Protein AF-R7NHS0-F1 (afdb_monomer)

Radius of gyration: 12.63 Å; Cα contacts (8 Å, |Δi|>4): 109; chains: 1; bounding box: 25×26×29 Å

Secondary structure (DSSP, 8-state):
-EEEEETTEEEEEE---S-----SEEEETTEEEEEEEETTEEEEEHHHHGGGSS-HHHHHHHHHHHHH-HHHHHHHH-

Structure (mmCIF, N/CA/C/O backbone):
data_AF-R7NHS0-F1
#
_entry.id   AF-R7NHS0-F1
#
loop_
_atom_site.group_PDB
_atom_site.id
_atom_site.type_symbol
_atom_site.label_atom_id
_atom_site.label_alt_id
_atom_site.label_comp_id
_atom_site.label_asym_id
_atom_site.label_entity_id
_atom_site.label_seq_id
_atom_site.pdbx_PDB_ins_code
_atom_site.Cartn_x
_atom_site.Cartn_y
_atom_site.Cartn_z
_atom_site.occupancy
_atom_site.B_iso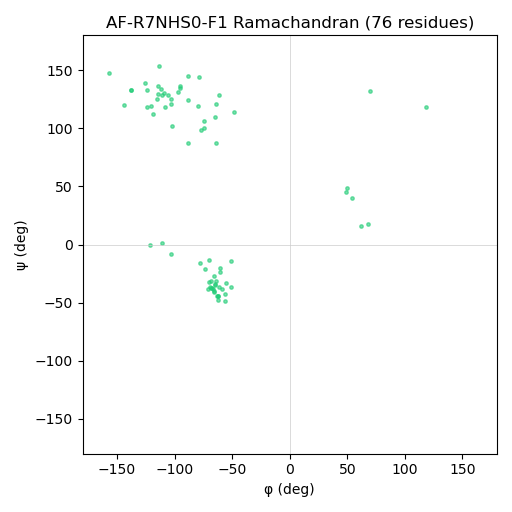_or_equiv
_atom_site.auth_seq_id
_atom_site.auth_comp_id
_atom_site.auth_asym_id
_atom_site.auth_atom_id
_atom_site.pdbx_PDB_model_num
ATOM 1 N N . MET A 1 1 ? 11.819 1.889 -5.032 1.00 65.69 1 MET A N 1
ATOM 2 C CA . MET A 1 1 ? 11.787 3.361 -5.240 1.00 65.69 1 MET A CA 1
ATOM 3 C C . MET A 1 1 ? 10.367 3.859 -4.982 1.00 65.69 1 MET A C 1
ATOM 5 O O . MET A 1 1 ? 9.439 3.210 -5.449 1.00 65.69 1 MET A O 1
ATOM 9 N N . ILE A 1 2 ? 10.186 4.942 -4.217 1.00 65.75 2 ILE A N 1
ATOM 10 C CA . ILE A 1 2 ? 8.86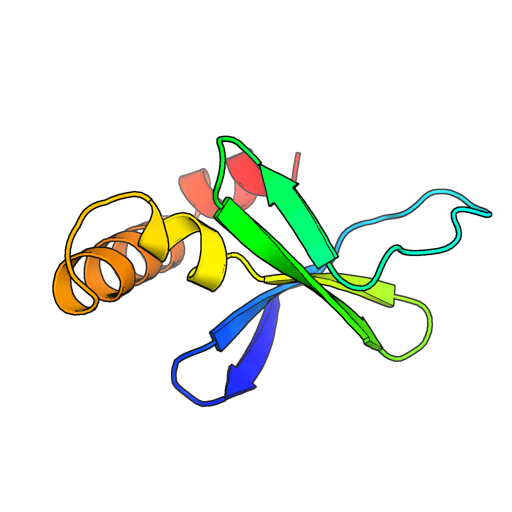1 5.521 -3.909 1.00 65.75 2 ILE A CA 1
ATOM 11 C C . ILE A 1 2 ? 8.570 6.646 -4.901 1.00 65.75 2 ILE A C 1
ATOM 13 O O . ILE A 1 2 ? 9.452 7.462 -5.166 1.00 65.75 2 ILE A O 1
A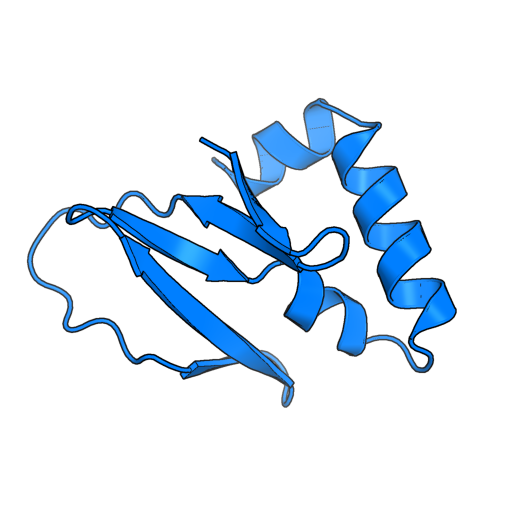TOM 17 N N . ALA A 1 3 ? 7.345 6.704 -5.417 1.00 63.25 3 ALA A N 1
ATOM 18 C CA . ALA A 1 3 ? 6.891 7.774 -6.293 1.00 63.25 3 ALA A CA 1
ATOM 19 C C . ALA A 1 3 ? 5.607 8.423 -5.746 1.00 63.25 3 ALA A C 1
ATOM 21 O O . ALA A 1 3 ? 4.717 7.748 -5.222 1.00 63.25 3 ALA A O 1
ATOM 22 N N . ILE A 1 4 ? 5.534 9.754 -5.833 1.00 61.84 4 ILE A N 1
ATOM 23 C CA . ILE A 1 4 ? 4.423 10.567 -5.323 1.00 61.84 4 ILE A CA 1
ATOM 24 C C . ILE A 1 4 ? 3.802 11.294 -6.517 1.00 61.84 4 ILE A C 1
ATOM 26 O O . ILE A 1 4 ? 4.436 12.168 -7.100 1.00 61.84 4 ILE A O 1
ATOM 30 N N . PHE A 1 5 ? 2.569 10.931 -6.879 1.00 55.28 5 PHE A N 1
ATOM 31 C CA . PHE A 1 5 ? 1.860 11.492 -8.047 1.00 55.28 5 PHE A CA 1
ATOM 32 C C . PHE A 1 5 ? 0.794 12.533 -7.675 1.00 55.28 5 PHE A C 1
ATOM 34 O O . PHE A 1 5 ? 0.236 13.207 -8.535 1.00 55.28 5 PHE A O 1
ATOM 41 N N . ASN A 1 6 ? 0.513 12.681 -6.382 1.00 59.44 6 ASN A N 1
ATOM 42 C CA . ASN A 1 6 ? -0.392 13.660 -5.785 1.00 59.44 6 ASN A CA 1
ATOM 43 C C . ASN A 1 6 ? 0.046 13.832 -4.316 1.00 59.44 6 ASN A C 1
ATOM 45 O O . ASN A 1 6 ? 0.490 12.834 -3.742 1.00 59.44 6 ASN A O 1
ATOM 49 N N . PRO A 1 7 ? -0.090 15.011 -3.673 1.00 58.34 7 PRO A N 1
ATOM 50 C CA . PRO A 1 7 ? 0.306 15.213 -2.271 1.00 58.34 7 PRO A CA 1
ATOM 51 C C . PRO A 1 7 ? -0.249 14.178 -1.270 1.00 58.34 7 PRO A C 1
ATOM 53 O O . PRO A 1 7 ? 0.257 14.090 -0.153 1.00 58.34 7 PRO A O 1
ATOM 56 N N . TYR A 1 8 ? -1.251 13.376 -1.655 1.00 62.81 8 TYR A N 1
ATOM 57 C CA . TYR A 1 8 ? -1.879 12.370 -0.795 1.00 62.81 8 TYR A CA 1
ATOM 58 C C . TYR A 1 8 ? -1.829 10.922 -1.310 1.00 62.81 8 TYR A C 1
ATOM 60 O O . TYR A 1 8 ? -2.338 10.025 -0.631 1.00 62.81 8 TYR A O 1
ATOM 68 N N . VAL A 1 9 ? -1.243 10.659 -2.484 1.00 70.88 9 VAL A N 1
ATOM 69 C CA . VAL A 1 9 ? -1.239 9.310 -3.078 1.00 70.88 9 VAL A CA 1
ATOM 70 C C . VAL A 1 9 ? 0.184 8.816 -3.280 1.00 70.88 9 VAL A C 1
ATOM 72 O O . VAL A 1 9 ? 0.970 9.425 -4.009 1.00 70.88 9 VAL A O 1
ATOM 75 N N . ILE A 1 10 ? 0.495 7.703 -2.619 1.00 77.31 10 ILE A N 1
ATOM 76 C CA . ILE A 1 10 ? 1.835 7.128 -2.567 1.00 77.31 10 ILE A CA 1
ATOM 77 C C . ILE A 1 10 ? 1.845 5.789 -3.273 1.00 77.31 10 ILE A C 1
ATOM 79 O O . ILE A 1 10 ? 0.963 4.951 -3.070 1.00 77.31 10 ILE A O 1
ATOM 83 N N . TYR A 1 11 ? 2.890 5.609 -4.066 1.00 80.31 11 TYR A N 1
ATOM 84 C CA . TYR A 1 11 ? 3.108 4.446 -4.894 1.00 80.31 11 TYR A CA 1
ATOM 85 C C . TYR A 1 11 ? 4.466 3.818 -4.566 1.00 80.31 11 TYR A C 1
ATOM 87 O O . TYR A 1 11 ? 5.479 4.521 -4.476 1.00 80.31 11 TYR A O 1
ATOM 95 N N . ILE A 1 12 ? 4.491 2.497 -4.384 1.00 78.62 12 ILE A N 1
ATOM 96 C CA . ILE A 1 12 ? 5.724 1.717 -4.208 1.00 78.62 12 ILE A CA 1
ATOM 97 C C . ILE A 1 12 ? 5.997 0.954 -5.497 1.00 78.62 12 ILE A C 1
ATOM 99 O O . ILE A 1 12 ? 5.106 0.266 -5.989 1.00 78.62 12 ILE A O 1
ATOM 103 N N . LYS A 1 13 ? 7.221 1.084 -6.027 1.00 79.75 13 LYS A N 1
ATOM 104 C CA . LYS A 1 13 ? 7.671 0.309 -7.187 1.00 79.75 13 LYS A CA 1
ATOM 105 C C . LYS A 1 13 ? 7.640 -1.185 -6.859 1.00 79.75 13 LYS A C 1
ATOM 107 O O . LYS A 1 13 ? 8.248 -1.591 -5.872 1.00 79.75 13 LYS A O 1
ATOM 112 N N . ILE A 1 14 ? 7.001 -1.963 -7.718 1.00 76.81 14 ILE A N 1
ATOM 113 C CA . ILE A 1 14 ? 7.039 -3.420 -7.739 1.00 76.81 14 ILE A CA 1
ATOM 114 C C . ILE A 1 14 ? 8.086 -3.821 -8.778 1.00 76.81 14 ILE A C 1
ATOM 116 O O . ILE A 1 14 ? 8.088 -3.288 -9.889 1.00 76.81 14 ILE A O 1
ATOM 120 N N . ASP A 1 15 ? 8.995 -4.723 -8.417 1.00 68.56 15 ASP A N 1
ATOM 121 C CA . ASP A 1 15 ? 9.928 -5.306 -9.379 1.00 68.56 15 ASP A CA 1
ATOM 122 C C . ASP A 1 15 ? 9.274 -6.542 -10.000 1.00 68.56 15 ASP A C 1
ATOM 124 O O . ASP A 1 15 ? 9.345 -7.656 -9.482 1.00 68.56 15 ASP A O 1
ATOM 128 N N . SER A 1 16 ? 8.514 -6.322 -11.066 1.00 60.62 16 SER A N 1
ATOM 129 C CA . SER A 1 16 ? 7.918 -7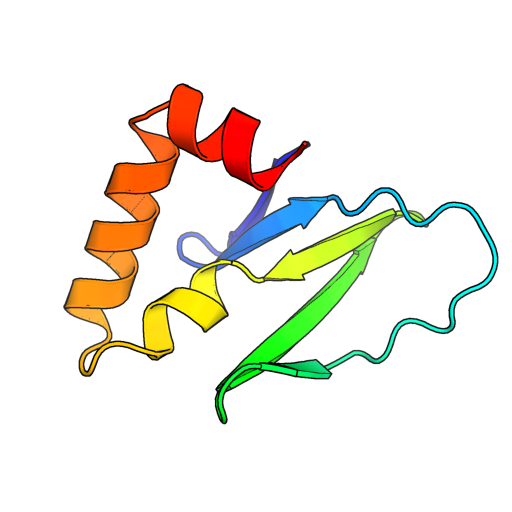.399 -11.844 1.00 60.62 16 SER A CA 1
ATOM 130 C C . SER A 1 16 ? 9.005 -8.012 -12.723 1.00 60.62 16 SER A C 1
ATOM 132 O O . SER A 1 16 ? 9.329 -7.488 -13.790 1.00 60.62 16 SER A O 1
ATOM 134 N N . GLY A 1 17 ? 9.580 -9.128 -12.280 1.00 54.56 17 GLY A N 1
ATOM 135 C CA . GLY A 1 17 ? 10.434 -9.958 -13.123 1.00 54.56 17 GLY A CA 1
ATOM 136 C C . GLY A 1 17 ? 9.639 -10.542 -14.295 1.00 54.56 17 GLY A C 1
ATOM 137 O O . GLY A 1 17 ? 9.128 -11.645 -14.173 1.00 54.56 17 GLY A O 1
ATOM 138 N N . GLY A 1 18 ? 9.549 -9.795 -15.401 1.00 51.72 18 GLY A N 1
ATOM 139 C CA . GLY A 1 18 ? 9.092 -10.236 -16.727 1.00 51.72 18 GLY A CA 1
ATOM 140 C C . GLY A 1 18 ? 7.597 -10.565 -16.893 1.00 51.72 18 GLY A C 1
ATOM 141 O O . GLY A 1 18 ? 7.023 -11.328 -16.131 1.00 51.72 18 GLY A O 1
ATOM 142 N N . GLU A 1 19 ? 7.000 -10.016 -17.959 1.00 51.06 19 GLU A N 1
ATOM 143 C CA . GLU A 1 19 ? 5.775 -10.476 -18.657 1.00 51.06 19 GLU A CA 1
ATOM 144 C C . GLU A 1 19 ? 4.472 -10.698 -17.859 1.00 51.06 19 GLU A C 1
ATOM 146 O O . GLU A 1 19 ? 3.686 -11.591 -18.177 1.00 51.06 19 GLU A O 1
ATOM 151 N N . TYR A 1 20 ? 4.137 -9.834 -16.900 1.00 55.28 20 TYR A N 1
ATOM 152 C CA . TYR A 1 20 ? 2.771 -9.803 -16.363 1.00 55.28 20 TYR A CA 1
ATOM 153 C C . TYR A 1 20 ? 1.999 -8.613 -16.930 1.00 55.28 20 TYR A C 1
ATOM 155 O O . TYR A 1 20 ? 2.390 -7.461 -16.762 1.00 55.28 20 TYR A O 1
ATOM 163 N N . MET A 1 21 ? 0.875 -8.881 -17.605 1.00 53.41 21 MET A N 1
ATOM 164 C CA . MET A 1 21 ? -0.086 -7.834 -17.949 1.00 53.41 21 MET A CA 1
ATOM 165 C C . MET A 1 21 ? -0.670 -7.274 -16.655 1.00 53.41 21 MET A C 1
ATOM 167 O O . MET A 1 21 ? -1.424 -7.934 -15.939 1.00 53.41 21 MET A O 1
ATOM 171 N N . VAL A 1 22 ? -0.283 -6.046 -16.349 1.00 59.31 22 VAL A N 1
ATOM 172 C CA . VAL A 1 22 ? -0.561 -5.399 -15.077 1.00 59.31 22 VAL A CA 1
ATOM 173 C C . VAL A 1 22 ? -2.028 -5.007 -15.046 1.00 59.31 22 VAL A C 1
ATOM 175 O O . VAL A 1 22 ? -2.465 -4.079 -15.732 1.00 59.31 22 VAL A O 1
ATOM 178 N N . ASN A 1 23 ? -2.825 -5.738 -14.273 1.00 61.59 23 ASN A N 1
ATOM 179 C CA . ASN A 1 23 ? -4.216 -5.369 -14.077 1.00 61.59 23 ASN A CA 1
ATOM 180 C C . ASN A 1 23 ? -4.242 -4.015 -13.357 1.00 61.59 23 ASN A C 1
ATOM 182 O O . ASN A 1 23 ? -3.684 -3.873 -12.271 1.00 61.59 23 ASN A O 1
ATOM 186 N N . LYS A 1 24 ? -4.861 -2.998 -13.968 1.00 77.75 24 LYS A N 1
ATOM 187 C CA . LYS A 1 24 ? -4.803 -1.609 -13.472 1.00 77.75 24 LYS A CA 1
ATOM 188 C C . LYS A 1 24 ? -5.378 -1.460 -12.057 1.00 77.75 24 LYS A C 1
ATOM 190 O O . LYS A 1 24 ? -5.094 -0.485 -11.364 1.00 77.75 24 LYS A O 1
ATOM 195 N N . ILE A 1 25 ? -6.202 -2.419 -11.638 1.00 82.06 25 ILE A N 1
ATOM 196 C CA . ILE A 1 25 ? -6.799 -2.501 -10.311 1.00 82.06 25 ILE A CA 1
ATOM 197 C C . ILE A 1 25 ? -6.729 -3.955 -9.845 1.00 82.06 25 ILE A C 1
ATOM 199 O O . ILE A 1 25 ? -7.126 -4.859 -10.579 1.00 82.06 25 ILE A O 1
ATOM 203 N N . ILE A 1 26 ? -6.282 -4.167 -8.611 1.00 86.75 26 ILE A N 1
ATOM 204 C CA . ILE A 1 26 ? -6.366 -5.454 -7.914 1.00 86.75 26 ILE A CA 1
ATOM 205 C C . ILE A 1 26 ? -7.321 -5.341 -6.729 1.00 86.75 26 ILE A C 1
ATOM 207 O O . ILE A 1 26 ? -7.510 -4.257 -6.174 1.00 86.75 26 ILE A O 1
ATOM 211 N N . GLU A 1 27 ? -7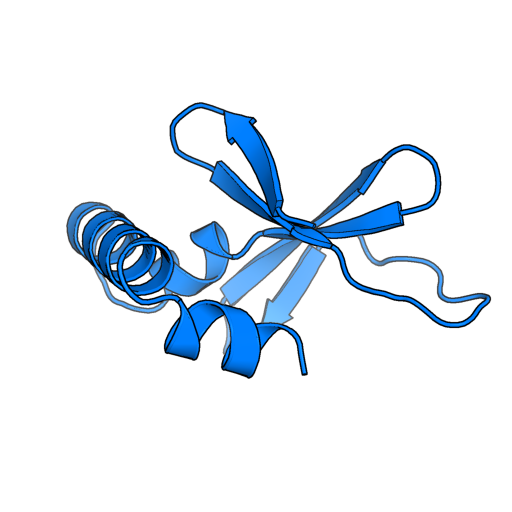.927 -6.455 -6.334 1.00 83.94 27 GLU A N 1
ATOM 212 C CA . GLU A 1 27 ? -8.781 -6.516 -5.152 1.00 83.94 27 GLU A CA 1
ATOM 213 C C . GLU A 1 27 ? -8.080 -7.296 -4.039 1.00 83.94 27 GLU A C 1
ATOM 215 O O . GLU A 1 27 ? -7.751 -8.469 -4.194 1.00 83.94 27 GLU A O 1
ATOM 220 N N . VAL A 1 28 ? -7.835 -6.631 -2.911 1.00 79.94 28 VAL A N 1
ATOM 221 C CA . VAL A 1 28 ? -7.193 -7.218 -1.731 1.00 79.94 28 VAL A CA 1
ATOM 222 C C . VAL A 1 28 ? -8.118 -7.015 -0.546 1.00 79.94 28 VAL A C 1
ATOM 224 O O . VAL A 1 28 ? -8.417 -5.879 -0.193 1.00 79.94 28 VAL A O 1
ATOM 227 N N . GLN A 1 29 ? -8.589 -8.106 0.062 1.00 79.75 29 GLN A N 1
ATOM 228 C CA . GLN A 1 29 ? -9.508 -8.058 1.211 1.00 79.75 29 GLN A CA 1
ATOM 229 C C . GLN A 1 29 ? -10.712 -7.121 0.980 1.00 79.75 29 GLN A C 1
ATOM 231 O O . GLN A 1 29 ? -11.065 -6.324 1.847 1.00 79.75 29 GLN A O 1
ATOM 236 N N . ASN A 1 30 ? -11.334 -7.209 -0.204 1.00 81.50 30 ASN A N 1
ATOM 237 C CA . ASN A 1 30 ? -12.494 -6.396 -0.595 1.00 81.50 30 ASN A CA 1
ATOM 238 C C . ASN A 1 30 ? -12.191 -4.890 -0.788 1.00 81.50 30 ASN A C 1
ATOM 240 O O . ASN A 1 30 ? -13.095 -4.049 -0.782 1.00 81.50 30 ASN A O 1
ATOM 244 N N . ILE A 1 31 ? -10.911 -4.536 -0.949 1.00 82.88 31 ILE A N 1
ATOM 245 C CA . ILE A 1 31 ? -10.434 -3.187 -1.262 1.00 82.88 31 ILE A CA 1
ATOM 246 C C . ILE A 1 31 ? -9.870 -3.182 -2.673 1.00 82.88 31 ILE A C 1
ATOM 248 O O . ILE A 1 31 ? -8.982 -3.965 -3.005 1.00 82.88 31 ILE A O 1
ATOM 252 N N . LYS A 1 32 ? -10.330 -2.231 -3.481 1.00 86.38 32 LYS A N 1
ATOM 253 C CA . LYS A 1 32 ? -9.757 -1.956 -4.799 1.00 86.38 32 LYS A CA 1
ATOM 254 C C . LYS A 1 32 ? -8.486 -1.128 -4.646 1.00 86.38 32 LYS A C 1
ATOM 256 O O . LYS A 1 32 ? -8.539 -0.006 -4.140 1.00 86.38 32 LYS A O 1
ATOM 261 N N . VAL A 1 33 ? -7.371 -1.675 -5.107 1.00 87.12 33 VAL A N 1
ATOM 262 C CA . VAL A 1 33 ? -6.038 -1.075 -5.048 1.00 87.12 33 VAL A CA 1
ATOM 263 C C . VAL A 1 33 ? -5.562 -0.803 -6.465 1.00 87.12 33 VAL A C 1
ATOM 265 O O . VAL A 1 33 ? -5.557 -1.699 -7.306 1.00 87.12 33 VAL A O 1
ATOM 268 N N . ASN A 1 34 ? -5.182 0.442 -6.741 1.00 86.44 34 ASN A N 1
ATOM 269 C CA . ASN A 1 34 ? -4.703 0.835 -8.061 1.00 86.44 34 ASN A CA 1
ATOM 270 C C . ASN A 1 34 ? -3.249 0.418 -8.283 1.00 86.44 34 ASN A C 1
ATOM 272 O O . ASN A 1 34 ? -2.413 0.530 -7.382 1.00 86.44 34 ASN A O 1
ATOM 276 N N . ILE A 1 35 ? -2.949 0.032 -9.521 1.00 85.12 35 ILE A N 1
ATOM 277 C CA . ILE A 1 35 ? -1.592 -0.147 -10.023 1.00 8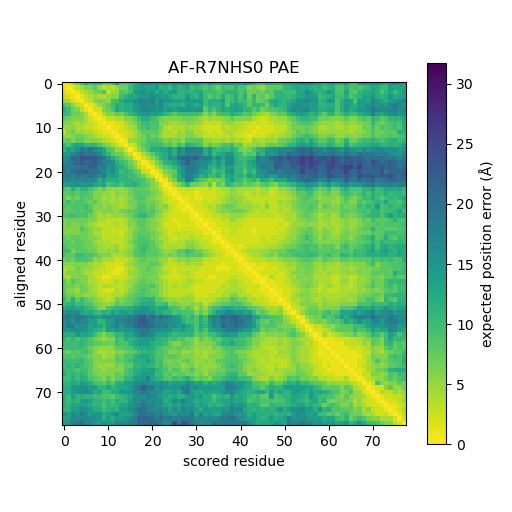5.12 35 ILE A CA 1
ATOM 278 C C . ILE A 1 35 ? -1.339 0.894 -11.117 1.00 85.12 35 ILE A C 1
ATOM 280 O O . ILE A 1 35 ? -2.150 1.082 -12.026 1.00 85.12 35 ILE A O 1
ATOM 284 N N . ALA A 1 36 ? -0.224 1.608 -10.999 1.00 82.25 36 ALA A N 1
ATOM 285 C CA . ALA A 1 36 ? 0.245 2.581 -11.971 1.00 82.25 36 ALA A CA 1
ATOM 286 C C . ALA A 1 36 ? 1.478 2.028 -12.686 1.00 82.25 36 ALA A C 1
ATOM 288 O O . ALA A 1 36 ? 2.419 1.594 -12.032 1.00 82.25 36 ALA A O 1
ATOM 289 N N . ASN A 1 37 ? 1.478 2.081 -14.015 1.00 79.94 37 ASN A N 1
ATOM 290 C CA . ASN A 1 37 ? 2.638 1.743 -14.833 1.00 79.94 37 ASN A CA 1
ATOM 291 C C . ASN A 1 37 ? 3.291 3.035 -15.330 1.00 79.94 37 ASN A C 1
ATOM 293 O O . ASN A 1 37 ? 2.603 3.909 -15.870 1.00 79.94 37 ASN A O 1
ATOM 297 N N . ILE A 1 38 ? 4.588 3.195 -15.065 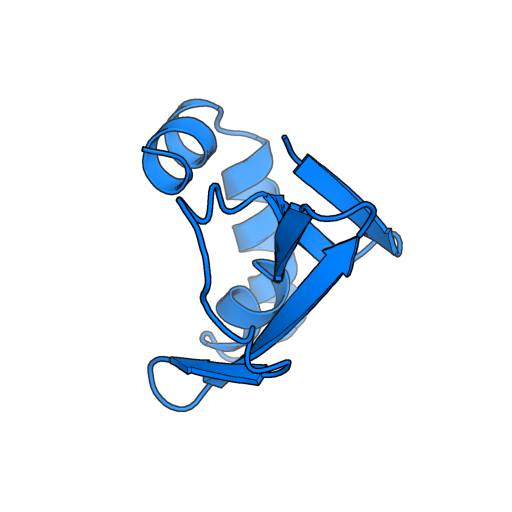1.00 76.69 38 ILE A N 1
ATOM 298 C CA . ILE A 1 38 ? 5.340 4.419 -15.351 1.00 76.69 38 ILE A CA 1
ATOM 299 C C . ILE A 1 38 ? 6.753 4.047 -15.773 1.00 76.69 38 ILE A C 1
ATOM 301 O O . ILE A 1 38 ? 7.508 3.474 -14.988 1.00 76.69 38 ILE A O 1
ATOM 305 N N . ASN A 1 39 ? 7.128 4.434 -16.993 1.00 76.50 39 ASN A N 1
ATOM 306 C CA . ASN A 1 39 ? 8.443 4.156 -17.576 1.00 76.50 39 ASN A CA 1
ATOM 307 C C . ASN A 1 39 ? 8.823 2.669 -17.453 1.00 76.50 39 ASN A C 1
ATOM 309 O O . ASN A 1 39 ? 9.893 2.362 -16.933 1.00 76.50 39 ASN A O 1
ATOM 313 N N . ASP A 1 40 ? 7.908 1.768 -17.824 1.00 75.00 40 ASP A N 1
ATOM 314 C CA . ASP A 1 40 ? 8.077 0.306 -17.737 1.00 75.00 40 ASP A CA 1
ATOM 315 C C . ASP A 1 40 ? 8.284 -0.241 -16.316 1.00 75.00 40 ASP A C 1
ATOM 317 O O . ASP A 1 40 ? 8.703 -1.379 -16.126 1.00 75.00 40 ASP A O 1
ATOM 321 N N . ASN A 1 41 ? 7.975 0.564 -15.299 1.00 76.94 41 ASN A N 1
ATOM 322 C CA . ASN A 1 41 ? 7.981 0.142 -13.909 1.00 76.94 41 ASN A CA 1
ATOM 323 C C . ASN A 1 41 ? 6.557 0.133 -13.373 1.00 76.94 41 ASN A C 1
ATOM 325 O O . ASN A 1 41 ? 5.814 1.109 -13.526 1.00 76.94 41 ASN A O 1
ATOM 329 N N . ASP A 1 42 ? 6.215 -0.939 -12.677 1.00 80.88 42 ASP A N 1
ATOM 330 C CA . ASP A 1 42 ? 4.934 -1.048 -12.006 1.00 80.88 42 ASP A CA 1
ATOM 331 C C . ASP A 1 42 ? 5.001 -0.482 -10.607 1.00 80.88 42 ASP A C 1
ATOM 333 O O . ASP A 1 42 ? 6.004 -0.591 -9.903 1.00 80.88 42 ASP A O 1
ATOM 337 N N . TYR A 1 43 ? 3.903 0.132 -10.191 1.00 82.31 43 TYR A N 1
ATOM 338 C CA . TYR A 1 43 ? 3.771 0.690 -8.869 1.00 82.31 43 TYR A CA 1
ATOM 339 C C . TYR A 1 43 ? 2.408 0.395 -8.274 1.00 82.31 43 TYR A C 1
ATOM 341 O O . TYR A 1 43 ? 1.379 0.682 -8.880 1.00 82.31 43 TYR A O 1
ATOM 349 N N . ILE A 1 44 ? 2.387 -0.060 -7.030 1.00 85.31 44 ILE A N 1
ATOM 350 C CA . ILE A 1 44 ? 1.151 -0.273 -6.283 1.00 85.31 44 ILE A CA 1
ATOM 351 C C . ILE A 1 44 ? 0.814 0.931 -5.408 1.00 85.31 44 ILE A C 1
ATOM 353 O O . ILE A 1 44 ? 1.677 1.479 -4.717 1.00 85.31 44 ILE A O 1
ATOM 357 N N . CYS A 1 45 ? -0.454 1.344 -5.426 1.00 85.62 45 CYS A N 1
ATOM 358 C CA . CYS A 1 45 ? -0.968 2.429 -4.600 1.00 85.62 45 CYS A CA 1
ATOM 359 C C . CYS A 1 45 ? -1.115 1.973 -3.146 1.00 85.62 45 CYS A C 1
ATOM 361 O O . CYS A 1 45 ? -2.115 1.361 -2.764 1.00 85.62 45 CYS A O 1
ATOM 363 N N . ILE A 1 46 ? -0.157 2.323 -2.289 1.00 82.25 46 ILE A N 1
ATOM 364 C CA . ILE A 1 46 ? -0.254 1.956 -0.872 1.00 82.25 46 ILE A CA 1
ATOM 365 C C . ILE A 1 46 ? -1.291 2.783 -0.111 1.00 82.25 46 ILE A C 1
ATOM 367 O O . ILE A 1 46 ? -1.799 2.359 0.928 1.00 82.25 46 ILE A O 1
ATOM 371 N N . SER A 1 47 ? -1.646 3.953 -0.647 1.00 81.44 47 SER A N 1
ATOM 372 C CA . SER A 1 47 ? -2.688 4.795 -0.066 1.00 81.44 47 SER A CA 1
ATOM 373 C C . SER A 1 47 ? -4.070 4.142 -0.123 1.00 81.44 47 SER A C 1
ATOM 375 O O . SER A 1 47 ? -4.911 4.419 0.734 1.00 81.44 47 SER A O 1
ATOM 377 N N . ASP A 1 48 ? -4.306 3.254 -1.093 1.00 82.88 48 ASP A N 1
ATOM 378 C CA . ASP A 1 48 ? -5.560 2.510 -1.194 1.00 82.88 48 ASP A CA 1
ATOM 379 C C . ASP A 1 48 ? -5.698 1.473 -0.070 1.00 82.88 48 ASP A C 1
ATOM 381 O O . ASP A 1 48 ? -6.798 1.312 0.454 1.00 82.88 48 ASP A O 1
ATOM 385 N N . PHE A 1 49 ? -4.602 0.872 0.411 1.00 79.75 49 PHE A N 1
ATOM 386 C CA . PHE A 1 49 ? -4.639 -0.031 1.572 1.00 79.75 49 PHE A CA 1
ATOM 387 C C . PHE A 1 49 ? -5.060 0.673 2.863 1.00 79.75 49 PHE A C 1
ATOM 389 O O . PHE A 1 49 ? -5.726 0.082 3.712 1.00 79.75 49 PHE A O 1
ATOM 396 N N . GLY A 1 50 ? -4.736 1.961 3.008 1.00 74.75 50 GLY A N 1
ATOM 397 C CA . GLY A 1 50 ? -5.178 2.756 4.153 1.00 74.75 50 GLY A CA 1
ATOM 398 C C . GLY A 1 50 ? -6.705 2.862 4.259 1.00 74.75 50 GLY A C 1
ATOM 399 O O . GLY A 1 50 ? -7.223 3.043 5.360 1.00 74.75 50 GLY A O 1
ATOM 400 N N . LYS A 1 51 ? -7.434 2.692 3.145 1.00 73.31 51 LYS A N 1
ATOM 401 C CA . LYS A 1 51 ? -8.906 2.728 3.100 1.00 73.31 51 LYS A CA 1
ATOM 402 C C . LYS A 1 51 ? -9.562 1.523 3.782 1.00 73.31 51 LYS A C 1
ATOM 404 O O . LYS A 1 51 ? -10.759 1.589 4.039 1.00 73.31 51 LYS A O 1
ATOM 409 N N . TYR A 1 52 ? -8.801 0.469 4.098 1.00 70.06 52 TYR A N 1
ATOM 410 C CA . TYR A 1 52 ? -9.289 -0.702 4.834 1.00 70.06 52 TYR A CA 1
ATOM 411 C C . TYR A 1 52 ? -9.905 -0.335 6.186 1.00 70.06 52 TYR A C 1
ATOM 413 O O . TYR A 1 52 ? -10.933 -0.870 6.588 1.00 70.06 52 TYR A O 1
ATOM 421 N N . LYS A 1 53 ? -9.254 0.578 6.916 1.00 64.38 53 LYS A N 1
ATOM 422 C CA . LYS A 1 53 ? -9.747 1.043 8.209 1.00 64.38 53 LYS A CA 1
ATOM 423 C C . LYS A 1 53 ? -10.683 2.218 7.976 1.00 64.38 53 LYS A C 1
ATOM 425 O O . LYS A 1 53 ? -10.294 3.214 7.373 1.00 64.38 53 LYS A O 1
ATOM 430 N N . GLU A 1 54 ? -11.902 2.104 8.488 1.00 58.97 54 GLU A N 1
ATOM 431 C CA . GLU A 1 54 ? -12.943 3.123 8.370 1.00 58.97 54 GLU A CA 1
ATOM 432 C C . GLU A 1 54 ? -12.424 4.529 8.726 1.00 58.97 54 GLU A C 1
ATOM 434 O O . GLU A 1 54 ? -12.066 4.822 9.875 1.00 58.97 54 GLU A O 1
ATOM 439 N N . GLY A 1 55 ? -12.392 5.406 7.717 1.00 61.91 55 GLY A N 1
ATOM 440 C CA . GLY A 1 55 ? -12.087 6.829 7.849 1.00 61.91 55 GLY A CA 1
ATOM 441 C C . GLY A 1 55 ? -10.840 7.280 7.084 1.00 61.91 55 GLY A C 1
ATOM 442 O O . GLY A 1 55 ? -9.714 6.910 7.412 1.00 61.91 55 GLY A O 1
ATOM 443 N N . LYS A 1 56 ? -11.035 8.200 6.126 1.00 60.69 56 LYS A N 1
ATOM 444 C CA . LYS A 1 56 ? -9.954 8.845 5.354 1.00 60.69 56 LYS A CA 1
ATOM 445 C C . LYS A 1 56 ? -8.855 9.440 6.246 1.00 60.69 56 LYS A C 1
ATOM 447 O O . LYS A 1 56 ? -7.692 9.351 5.883 1.00 60.69 56 LYS A O 1
ATOM 452 N N . SER A 1 57 ? -9.200 10.000 7.412 1.00 62.03 57 SER A N 1
ATOM 453 C CA . SER A 1 57 ? -8.204 10.577 8.332 1.00 62.03 57 SER A C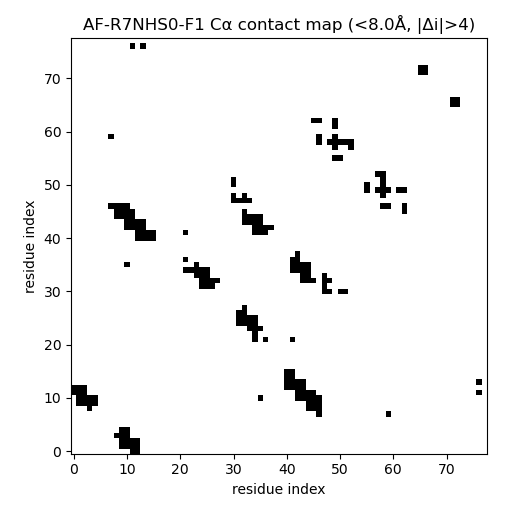A 1
ATOM 454 C C . SER A 1 57 ? -7.226 9.524 8.862 1.00 62.03 57 SER A C 1
ATOM 456 O O . SER A 1 57 ? -6.020 9.739 8.831 1.00 62.03 57 SER A O 1
ATOM 458 N N . LYS A 1 58 ? -7.731 8.349 9.269 1.00 69.62 58 LYS A N 1
ATOM 459 C CA . LYS A 1 58 ? -6.905 7.274 9.842 1.00 69.62 58 LYS A CA 1
ATOM 460 C C . LYS A 1 58 ? -5.959 6.675 8.805 1.00 69.62 58 LYS A C 1
ATOM 462 O O . LYS A 1 58 ? -4.818 6.365 9.130 1.00 69.62 58 LYS A O 1
ATOM 467 N N . ALA A 1 59 ? -6.419 6.552 7.559 1.00 72.69 59 ALA A N 1
ATOM 468 C CA . ALA A 1 59 ? -5.606 6.078 6.444 1.00 72.69 59 ALA A CA 1
ATOM 469 C C . ALA A 1 59 ? -4.337 6.926 6.271 1.00 72.69 59 ALA A C 1
ATOM 471 O O . ALA A 1 59 ? -3.232 6.392 6.198 1.00 72.69 59 ALA A O 1
ATOM 472 N N . VAL A 1 60 ? -4.491 8.253 6.262 1.00 70.62 60 VAL A N 1
ATOM 473 C CA . VAL A 1 60 ? -3.369 9.175 6.052 1.00 70.62 60 VAL A CA 1
ATOM 474 C C . VAL A 1 60 ? -2.378 9.118 7.220 1.00 70.62 60 VAL A C 1
ATOM 476 O O . VAL A 1 60 ? -1.170 9.138 6.991 1.00 70.62 60 VAL A O 1
ATOM 479 N N . ASP A 1 61 ? -2.854 8.980 8.458 1.00 76.38 61 ASP A N 1
ATOM 480 C CA . ASP A 1 61 ? -1.981 8.875 9.634 1.00 76.38 61 ASP A CA 1
ATOM 481 C C . ASP A 1 61 ? -1.185 7.561 9.664 1.00 76.38 61 ASP A C 1
ATOM 483 O O . ASP A 1 61 ? 0.002 7.559 9.998 1.00 76.38 61 ASP A O 1
ATOM 487 N N . ILE A 1 62 ? -1.801 6.452 9.243 1.00 77.00 62 ILE A N 1
ATOM 488 C CA . ILE A 1 62 ? -1.138 5.148 9.100 1.00 77.00 62 ILE A CA 1
ATOM 489 C C . ILE A 1 62 ? -0.023 5.224 8.051 1.00 77.00 62 ILE A C 1
ATOM 491 O O . ILE A 1 62 ? 1.108 4.826 8.329 1.00 77.00 62 ILE A O 1
ATOM 495 N N . ILE A 1 63 ? -0.312 5.795 6.879 1.00 76.69 63 ILE A N 1
ATOM 496 C CA . ILE A 1 63 ? 0.666 5.949 5.795 1.00 76.69 63 ILE A CA 1
ATOM 497 C C . ILE A 1 63 ? 1.823 6.849 6.243 1.00 76.69 63 ILE A C 1
ATOM 499 O O . ILE A 1 63 ? 2.986 6.506 6.045 1.00 76.69 63 ILE A O 1
ATOM 503 N N . ARG A 1 64 ? 1.533 7.972 6.915 1.00 76.00 64 ARG A N 1
ATOM 504 C CA . ARG A 1 64 ? 2.569 8.845 7.495 1.00 76.00 64 ARG A CA 1
ATOM 505 C C . ARG A 1 64 ? 3.438 8.110 8.509 1.00 76.00 64 ARG A C 1
ATOM 507 O O . ARG A 1 64 ? 4.646 8.334 8.543 1.00 76.00 64 ARG A O 1
ATOM 514 N N . ASN A 1 65 ? 2.850 7.231 9.320 1.00 77.75 65 ASN A N 1
ATOM 515 C CA . ASN A 1 65 ? 3.601 6.412 10.264 1.00 77.75 65 ASN A CA 1
ATOM 516 C C . ASN A 1 65 ? 4.534 5.418 9.552 1.00 77.75 65 ASN A C 1
ATOM 518 O O . ASN A 1 65 ? 5.681 5.276 9.970 1.00 77.75 65 ASN A O 1
ATOM 522 N N . TRP A 1 66 ? 4.082 4.786 8.464 1.00 77.62 66 TRP A N 1
ATOM 523 C CA . TRP A 1 66 ? 4.919 3.910 7.637 1.00 77.62 66 TRP A CA 1
ATOM 524 C C . TRP A 1 66 ? 6.083 4.666 6.994 1.00 77.62 66 TRP A C 1
ATOM 526 O O . TRP A 1 66 ? 7.211 4.200 7.061 1.00 77.62 66 TRP A O 1
ATOM 536 N N . LEU A 1 67 ? 5.844 5.864 6.449 1.00 72.69 67 LEU A N 1
ATOM 537 C CA . LEU A 1 67 ? 6.910 6.695 5.874 1.00 72.69 67 LEU A CA 1
ATOM 538 C C . LEU A 1 67 ? 7.929 7.171 6.914 1.00 72.69 67 LEU A C 1
ATOM 540 O O . LEU A 1 67 ? 9.109 7.317 6.601 1.00 72.69 67 LEU A O 1
ATOM 544 N N . ARG A 1 68 ? 7.481 7.444 8.146 1.00 73.94 68 ARG A N 1
ATOM 545 C CA . ARG A 1 68 ? 8.360 7.861 9.246 1.00 73.94 68 ARG A CA 1
ATOM 546 C C . ARG A 1 68 ? 9.284 6.727 9.689 1.00 73.94 68 ARG A C 1
ATOM 548 O O . ARG A 1 68 ? 10.394 6.999 10.140 1.00 73.94 68 ARG A O 1
ATOM 555 N N . ASN A 1 69 ? 8.836 5.477 9.579 1.00 73.88 69 ASN A N 1
ATOM 556 C CA . ASN A 1 69 ? 9.597 4.313 10.009 1.00 73.88 69 ASN A CA 1
ATOM 557 C C . ASN A 1 69 ? 10.236 3.587 8.814 1.00 73.88 69 ASN A C 1
ATOM 559 O O . ASN A 1 69 ? 9.584 2.800 8.131 1.00 73.88 69 ASN A O 1
ATOM 563 N N . ARG A 1 70 ? 11.542 3.803 8.599 1.00 64.06 70 ARG A N 1
ATOM 564 C CA . ARG A 1 70 ? 12.294 3.150 7.511 1.00 64.06 70 ARG A CA 1
ATOM 565 C C . ARG A 1 70 ? 12.214 1.620 7.535 1.00 64.06 70 ARG A C 1
ATOM 567 O O . ARG A 1 70 ? 12.108 1.029 6.468 1.00 64.06 70 ARG A O 1
ATOM 574 N N . ILE A 1 71 ? 12.133 1.004 8.718 1.00 65.06 71 ILE A N 1
ATOM 575 C CA . ILE A 1 71 ? 11.987 -0.456 8.869 1.00 65.06 71 ILE A CA 1
ATOM 576 C C . ILE A 1 71 ? 10.682 -0.939 8.226 1.00 65.06 71 ILE A C 1
ATOM 578 O O . ILE A 1 71 ? 10.630 -2.003 7.619 1.00 65.06 71 ILE A O 1
ATOM 582 N N . THR A 1 72 ? 9.610 -0.148 8.325 1.00 62.66 72 THR A N 1
ATOM 583 C CA . THR A 1 72 ? 8.322 -0.504 7.720 1.00 62.66 72 THR A CA 1
ATOM 584 C C . THR A 1 72 ? 8.377 -0.448 6.197 1.00 62.66 72 THR A C 1
ATOM 586 O O . THR A 1 72 ? 7.776 -1.290 5.542 1.00 62.66 72 THR A O 1
ATOM 589 N N . LEU A 1 73 ? 9.113 0.505 5.623 1.00 63.69 73 LEU A N 1
ATOM 590 C CA . LEU A 1 73 ? 9.289 0.587 4.172 1.00 63.69 73 LEU A CA 1
ATOM 591 C C . LEU A 1 73 ? 10.172 -0.538 3.628 1.00 63.69 73 LEU A C 1
ATOM 593 O O . LEU A 1 73 ? 9.869 -1.075 2.568 1.00 63.69 73 LEU A O 1
ATOM 597 N N . GLU A 1 74 ? 11.226 -0.910 4.355 1.00 65.44 74 GLU A N 1
ATOM 598 C CA . GLU A 1 74 ? 12.091 -2.041 3.998 1.00 65.44 74 GLU A CA 1
ATOM 599 C C . GLU A 1 74 ? 11.337 -3.376 4.070 1.00 65.44 74 GLU A C 1
ATOM 601 O O . GLU A 1 74 ? 11.462 -4.196 3.165 1.00 65.44 74 GLU A O 1
ATOM 606 N N . PHE A 1 75 ? 10.484 -3.560 5.084 1.00 63.88 75 PHE A N 1
ATOM 607 C CA . PHE A 1 75 ? 9.628 -4.742 5.210 1.00 63.88 75 PHE A CA 1
ATOM 608 C C . PHE A 1 75 ? 8.576 -4.850 4.095 1.00 63.88 75 PHE A C 1
ATOM 610 O O . PHE A 1 75 ? 8.242 -5.949 3.675 1.00 63.88 75 PHE A O 1
ATOM 617 N N . LEU A 1 76 ? 8.044 -3.724 3.608 1.00 64.81 76 LEU A N 1
ATOM 618 C CA . LEU A 1 76 ? 7.069 -3.706 2.508 1.00 64.81 76 LEU A CA 1
ATOM 619 C C . LEU A 1 76 ? 7.704 -3.899 1.120 1.00 64.81 76 LEU A C 1
ATOM 621 O O . LEU A 1 76 ? 6.972 -4.118 0.158 1.00 64.81 76 LEU A O 1
ATOM 625 N N . GLY A 1 77 ? 9.025 -3.740 1.003 1.00 54.97 77 GLY A N 1
ATOM 626 C CA . GLY A 1 77 ? 9.767 -3.832 -0.257 1.00 54.97 77 GLY A CA 1
ATOM 627 C C . GLY A 1 77 ? 10.697 -5.043 -0.380 1.00 54.97 77 GLY A C 1
ATOM 628 O O . GLY A 1 77 ? 11.396 -5.122 -1.388 1.00 54.97 77 GLY A O 1
ATOM 629 N N . THR A 1 78 ? 10.741 -5.919 0.632 1.00 48.94 78 THR A N 1
ATOM 630 C CA . THR A 1 78 ? 11.388 -7.246 0.590 1.00 48.94 78 THR A CA 1
ATOM 631 C C . THR A 1 78 ? 10.421 -8.265 0.011 1.00 48.94 78 THR A C 1
ATOM 633 O O . THR A 1 78 ? 10.868 -9.076 -0.827 1.00 48.94 78 THR A O 1
#

Sequence (78 aa):
MIAIFNPYVIYIKIDSGGEYMVNK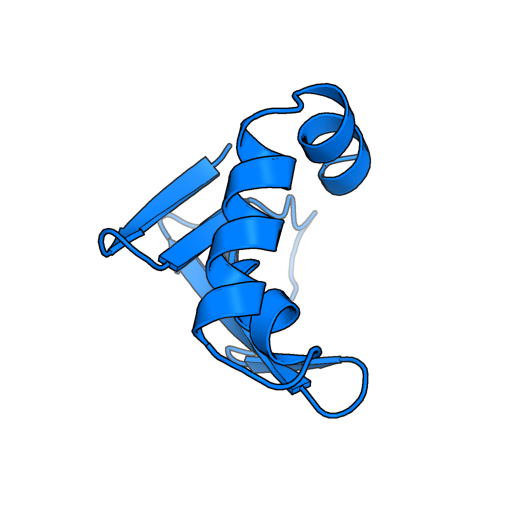IIEVQNIKVNIANINDNDYICISDFGKYKEGKSKAVDIIRNWLRNRITLEFLGT

pLDDT: mean 71.46, std 10.22, range [48.94, 87.12]

Mean predicted aligned error: 8.77 Å

Foldseek 3Di:
DWDDPDPQWIKDWDPPPDDDPDDQWDADPNFTWGWDADPNIIITTQLSVLVVDPDNVSSSVVVVVCVVDPVSVVVVHD

Nearest PDB structures (foldseek):
  6owt-assembly1_S  TM=3.608E-01  e=6.437E-01  Rattus norvegicus
  6uri-assembly1_S  TM=3.641E-01  e=9.386E-01  Homo sapiens
  5nzv-assembly1_D  TM=4.401E-01  e=1.995E+00  Mus musculus
  7rwb-assembly1_M  TM=4.110E-01  e=2.566E+00  Mus musculus

Solvent-accessible surface area (backbone atoms only — not comparable to full-atom values): 4766 Å² total; per-residue (Å²): 104,80,49,75,87,45,105,81,43,41,28,42,53,48,88,75,83,71,94,70,86,75,61,56,59,46,77,56,97,92,37,75,28,47,42,47,78,53,96,94,37,40,23,41,34,57,50,42,62,27,63,76,50,90,48,75,70,57,18,54,54,52,52,52,51,39,71,72,33,65,68,53,51,51,66,75,71,111